Protein AF-A0A1M6NJ33-F1 (afdb_monomer_lite)

Structure (mmCIF, N/CA/C/O backbone):
data_AF-A0A1M6NJ33-F1
#
_entry.id   AF-A0A1M6NJ33-F1
#
loop_
_atom_site.group_PDB
_atom_site.id
_atom_site.type_symbol
_atom_site.label_atom_id
_atom_site.label_alt_id
_atom_site.label_comp_id
_atom_site.label_asym_id
_atom_site.label_entity_id
_atom_site.label_seq_id
_atom_site.pdbx_PDB_ins_code
_atom_site.Cartn_x
_atom_site.Cartn_y
_atom_site.Cartn_z
_atom_site.occupancy
_atom_site.B_iso_or_equiv
_atom_site.auth_seq_id
_atom_site.auth_comp_id
_atom_site.auth_asym_id
_atom_site.auth_atom_id
_atom_site.pdbx_PDB_model_num
ATOM 1 N N . MET A 1 1 ? -1.929 19.920 51.253 1.00 35.38 1 MET A N 1
ATOM 2 C CA . MET A 1 1 ? -2.928 20.089 50.171 1.00 35.38 1 MET A CA 1
ATOM 3 C C . MET A 1 1 ? -2.288 19.667 48.854 1.00 35.38 1 MET A C 1
ATOM 5 O O . MET A 1 1 ? -1.083 19.801 48.719 1.00 35.38 1 MET A O 1
ATOM 9 N N . ARG A 1 2 ? -3.081 19.036 47.982 1.00 38.38 2 ARG A N 1
ATOM 10 C CA . ARG A 1 2 ? -2.713 18.040 46.955 1.00 38.38 2 ARG A CA 1
ATOM 11 C C . ARG A 1 2 ? -1.518 18.388 46.051 1.00 38.38 2 ARG A C 1
ATOM 13 O O . ARG A 1 2 ? -1.471 19.445 45.434 1.00 38.38 2 ARG A O 1
ATOM 20 N N . HIS A 1 3 ? -0.625 17.405 45.939 1.00 45.06 3 HIS A N 1
ATOM 21 C CA . HIS A 1 3 ? 0.443 17.293 44.953 1.00 45.06 3 HIS A CA 1
ATOM 22 C C . HIS A 1 3 ? -0.111 17.308 43.519 1.00 45.06 3 HIS A C 1
ATOM 24 O O . HIS A 1 3 ? -1.042 16.567 43.205 1.00 45.06 3 HIS A O 1
ATOM 30 N N . LEU A 1 4 ? 0.503 18.107 42.647 1.00 55.03 4 LEU A N 1
ATOM 31 C CA . LEU A 1 4 ? 0.346 18.026 41.196 1.00 55.03 4 LEU A CA 1
ATOM 32 C C . LEU A 1 4 ? 1.537 17.256 40.610 1.00 55.03 4 LEU A C 1
ATOM 34 O O . LEU A 1 4 ? 2.641 17.784 40.532 1.00 55.03 4 LEU A O 1
ATOM 38 N N . SER A 1 5 ? 1.311 16.025 40.159 1.00 57.09 5 SER A N 1
ATOM 39 C CA . SER A 1 5 ? 1.996 15.455 38.989 1.00 57.09 5 SER A CA 1
ATOM 40 C C . SER A 1 5 ? 1.117 14.321 38.447 1.00 57.09 5 SER A C 1
ATOM 42 O O . SER A 1 5 ? 0.508 13.615 39.256 1.00 57.09 5 SER A O 1
ATOM 44 N N . PRO A 1 6 ? 0.994 14.162 37.118 1.00 51.81 6 PRO A N 1
ATOM 45 C CA . PRO A 1 6 ? 2.057 13.452 36.411 1.00 51.81 6 PRO A CA 1
ATOM 46 C C . PRO A 1 6 ? 2.286 13.962 34.976 1.00 51.81 6 PRO A C 1
ATOM 48 O O . PRO A 1 6 ? 1.380 13.992 34.148 1.00 51.81 6 PRO A O 1
ATOM 51 N N . LYS A 1 7 ? 3.532 14.284 34.628 1.00 53.94 7 LYS A N 1
ATOM 52 C CA . LYS A 1 7 ? 3.981 14.226 33.231 1.00 53.94 7 LYS A CA 1
ATOM 53 C C . LYS A 1 7 ? 4.990 13.096 33.133 1.00 53.94 7 LYS A C 1
ATOM 55 O O . LYS A 1 7 ? 6.181 13.305 33.333 1.00 53.94 7 LYS A O 1
ATOM 60 N N . SER A 1 8 ? 4.506 11.889 32.857 1.00 49.22 8 SER A N 1
ATOM 61 C CA . SER A 1 8 ? 5.368 10.806 32.391 1.00 49.22 8 SER A CA 1
ATOM 62 C C . SER A 1 8 ? 5.869 11.187 30.999 1.00 49.22 8 SER A C 1
ATOM 64 O O . SER A 1 8 ? 5.174 10.997 30.005 1.00 49.22 8 SER A O 1
ATOM 66 N N . TYR A 1 9 ? 7.057 11.787 30.931 1.00 53.34 9 TYR A N 1
ATOM 67 C CA . TYR A 1 9 ? 7.812 11.858 29.687 1.00 53.34 9 TYR A CA 1
ATOM 68 C C . TYR A 1 9 ? 8.136 10.418 29.290 1.00 53.34 9 TYR A C 1
ATOM 70 O O . TYR A 1 9 ? 8.776 9.692 30.048 1.00 53.34 9 TYR A O 1
ATOM 78 N N . ILE A 1 10 ? 7.626 9.994 28.137 1.00 58.31 10 ILE A N 1
ATOM 79 C CA . ILE A 1 10 ? 7.902 8.687 27.545 1.00 58.31 10 ILE A CA 1
ATOM 80 C C . ILE A 1 10 ? 9.421 8.526 27.475 1.00 58.31 10 ILE A C 1
ATOM 82 O O . ILE A 1 10 ? 10.101 9.217 26.716 1.00 58.31 10 ILE A O 1
ATOM 86 N N . SER A 1 11 ? 9.947 7.625 28.299 1.00 55.25 11 SER A N 1
ATOM 87 C CA . SER A 1 11 ? 11.328 7.186 28.243 1.00 55.25 11 SER A CA 1
ATOM 88 C C . SER A 1 11 ? 11.561 6.531 26.884 1.00 55.25 11 SER A C 1
ATOM 90 O O . SER A 1 11 ? 10.888 5.581 26.480 1.00 55.25 11 SER A O 1
ATOM 92 N N . PHE A 1 12 ? 12.493 7.101 26.129 1.00 63.41 12 PHE A N 1
ATOM 93 C CA . PHE A 1 12 ? 12.930 6.599 24.839 1.00 63.41 12 PHE A CA 1
ATOM 94 C C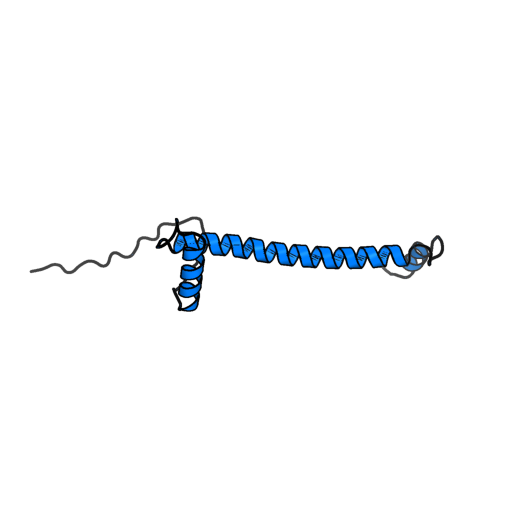 . PHE A 1 12 ? 13.524 5.195 25.018 1.00 63.41 12 PHE A C 1
ATOM 96 O O . PHE A 1 12 ? 14.660 5.043 25.453 1.00 63.41 12 PHE A O 1
ATOM 103 N N . ALA A 1 13 ? 12.754 4.152 24.708 1.00 69.44 13 ALA A N 1
ATOM 104 C CA . ALA A 1 13 ? 13.301 2.810 24.547 1.00 69.44 13 ALA A CA 1
ATOM 105 C C . ALA A 1 13 ? 13.968 2.727 23.159 1.00 69.44 13 ALA A C 1
ATOM 107 O O . ALA A 1 13 ? 13.247 2.855 22.157 1.00 69.44 13 ALA A O 1
ATOM 108 N N . PRO A 1 14 ? 15.300 2.529 23.060 1.00 68.62 14 PRO A N 1
ATOM 109 C CA . PRO A 1 14 ? 15.983 2.428 21.778 1.00 68.62 14 PRO A CA 1
ATOM 110 C C . PRO A 1 14 ? 15.557 1.130 21.091 1.00 68.62 14 PRO A C 1
ATOM 112 O O . PRO A 1 14 ? 16.029 0.038 21.392 1.00 68.62 14 PRO A O 1
ATOM 115 N N . THR A 1 15 ? 14.618 1.237 20.158 1.00 70.81 15 THR A N 1
ATOM 116 C CA . THR A 1 15 ? 14.348 0.161 19.209 1.00 70.81 15 THR A CA 1
ATOM 117 C C . THR A 1 15 ? 15.398 0.250 18.110 1.00 70.81 15 THR A C 1
ATOM 119 O O . THR A 1 15 ? 15.514 1.296 17.485 1.00 70.81 15 THR A O 1
ATOM 122 N N . THR A 1 16 ? 16.129 -0.833 17.833 1.00 83.62 16 THR A N 1
ATOM 123 C CA . THR A 1 16 ? 17.169 -0.881 16.781 1.00 83.62 16 THR A CA 1
ATOM 124 C C . THR A 1 16 ? 16.637 -0.515 15.389 1.00 83.62 16 THR A C 1
ATOM 126 O O . THR A 1 16 ? 17.395 -0.116 14.514 1.00 83.62 16 THR A O 1
ATOM 129 N N . LYS A 1 17 ? 15.326 -0.667 15.161 1.00 82.94 17 LYS A N 1
ATOM 130 C CA . LYS A 1 17 ? 14.677 -0.393 13.875 1.00 82.94 17 LYS A CA 1
ATOM 131 C C . LYS A 1 17 ? 14.128 1.040 13.818 1.00 82.94 17 LYS A C 1
ATOM 133 O O . LYS A 1 17 ? 13.542 1.484 14.813 1.00 82.94 17 LYS A O 1
ATOM 138 N N . PRO A 1 18 ? 14.245 1.726 12.663 1.00 86.12 18 PRO A N 1
ATOM 139 C CA . PRO A 1 18 ? 13.662 3.049 12.471 1.00 86.12 18 PRO A CA 1
ATOM 140 C C . PRO A 1 18 ? 12.139 3.001 12.637 1.00 86.12 18 PRO A C 1
ATOM 142 O O . PRO A 1 18 ? 11.486 2.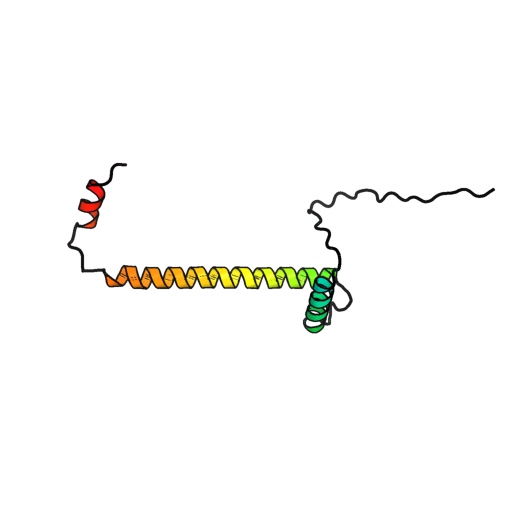011 12.293 1.00 86.12 18 PRO A O 1
ATOM 145 N N . ARG A 1 19 ? 11.570 4.079 13.183 1.00 88.06 19 ARG A N 1
ATOM 146 C CA . ARG A 1 19 ? 10.122 4.246 13.338 1.00 88.06 19 ARG A CA 1
ATOM 147 C C . ARG A 1 19 ? 9.612 5.199 12.269 1.00 88.06 19 ARG A C 1
ATOM 149 O O . ARG A 1 19 ? 10.092 6.323 12.168 1.00 88.06 19 ARG A O 1
ATOM 156 N N . HIS A 1 20 ? 8.605 4.761 11.525 1.00 88.69 20 HIS A N 1
ATOM 157 C CA . HIS A 1 20 ? 7.882 5.603 10.579 1.00 88.69 20 HIS A CA 1
ATOM 158 C C . HIS A 1 20 ? 6.521 5.931 11.191 1.00 88.69 20 HIS A C 1
ATOM 160 O O . HIS A 1 20 ? 5.661 5.056 11.297 1.00 88.69 20 HIS A O 1
ATOM 166 N N . ALA A 1 21 ? 6.358 7.165 11.670 1.00 90.00 21 ALA A N 1
ATOM 167 C CA . ALA A 1 21 ? 5.077 7.636 12.178 1.00 90.00 21 ALA A CA 1
ATOM 168 C C . ALA A 1 21 ? 4.110 7.841 11.007 1.00 90.00 21 ALA A C 1
ATOM 170 O O . ALA A 1 21 ? 4.484 8.416 9.987 1.00 90.00 21 ALA A O 1
ATOM 171 N N . LEU A 1 22 ? 2.876 7.366 11.161 1.00 90.81 22 LEU A N 1
ATOM 172 C CA . LEU A 1 22 ? 1.831 7.500 10.156 1.00 90.81 22 LEU A CA 1
ATOM 173 C C . LEU A 1 22 ? 0.567 8.026 10.830 1.00 90.81 22 LEU A C 1
ATOM 175 O O . LEU A 1 22 ? 0.058 7.408 11.765 1.00 90.81 22 LEU A O 1
ATOM 179 N N . THR A 1 23 ? 0.080 9.167 10.356 1.00 95.06 23 THR A N 1
ATOM 180 C CA . THR A 1 23 ? -1.19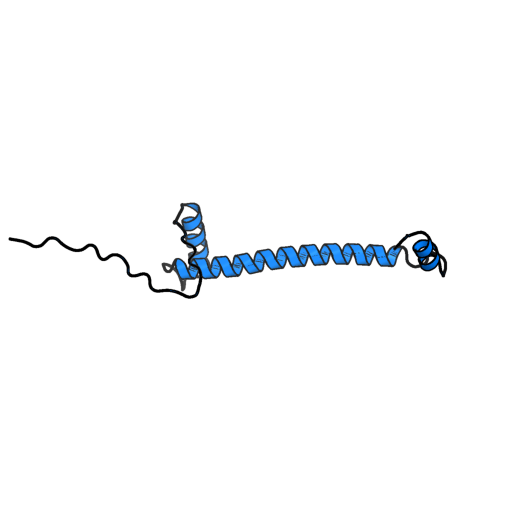4 9.741 10.793 1.00 95.06 23 THR A CA 1
ATOM 181 C C . THR A 1 23 ? -2.328 9.086 10.015 1.00 95.06 23 THR A C 1
ATOM 183 O O . THR A 1 23 ? -2.246 8.954 8.794 1.00 95.06 23 THR A O 1
ATOM 186 N N . GLU A 1 24 ? -3.395 8.684 10.704 1.00 95.69 24 GLU A N 1
ATOM 187 C CA . GLU A 1 24 ? -4.580 8.132 10.049 1.00 95.69 24 GLU A CA 1
ATOM 188 C C . GLU A 1 24 ? -5.367 9.250 9.355 1.00 95.69 24 GLU A C 1
ATOM 190 O O . GLU A 1 24 ? -6.154 9.970 9.967 1.00 95.69 24 GLU A O 1
ATOM 195 N N . THR A 1 25 ? -5.110 9.418 8.061 1.00 98.00 25 THR A N 1
ATOM 196 C CA . THR A 1 25 ? -5.915 10.252 7.166 1.00 98.00 25 THR A CA 1
ATOM 197 C C . THR A 1 25 ? -7.138 9.474 6.666 1.00 98.00 25 THR A C 1
ATOM 199 O O . THR A 1 25 ? -7.239 8.258 6.849 1.00 98.00 25 THR A O 1
ATOM 202 N N . ALA A 1 26 ? -8.065 10.153 5.983 1.00 98.06 26 ALA A N 1
ATOM 203 C CA . ALA A 1 26 ? -9.218 9.496 5.360 1.00 98.06 26 ALA A CA 1
ATOM 204 C C . ALA A 1 26 ? -8.804 8.385 4.373 1.00 98.06 26 ALA A C 1
ATOM 206 O O . ALA A 1 26 ? -9.418 7.320 4.343 1.00 98.06 26 ALA A O 1
ATOM 207 N N . GLU A 1 27 ? -7.726 8.602 3.618 1.00 97.00 27 GLU A N 1
ATOM 208 C CA . GLU A 1 27 ? -7.171 7.617 2.683 1.00 97.00 27 GLU A CA 1
ATOM 209 C C . GLU A 1 27 ? -6.596 6.400 3.410 1.00 97.00 27 GLU A C 1
ATOM 211 O O . GLU A 1 27 ? -6.876 5.259 3.037 1.00 97.00 27 GLU A O 1
ATOM 216 N N . VAL A 1 28 ? -5.842 6.628 4.492 1.00 97.25 28 VAL A N 1
ATOM 217 C CA . VAL A 1 28 ? -5.306 5.545 5.329 1.00 97.25 28 VAL A CA 1
ATOM 218 C C . VAL A 1 28 ? -6.447 4.722 5.918 1.00 97.25 28 VAL A C 1
ATOM 220 O O . VAL A 1 28 ? -6.400 3.492 5.872 1.00 97.25 28 VAL A O 1
ATOM 223 N N . ARG A 1 29 ? -7.504 5.376 6.410 1.00 98.12 29 ARG A N 1
ATOM 224 C CA . ARG A 1 29 ? -8.692 4.696 6.933 1.00 98.12 29 ARG A CA 1
ATOM 225 C C . ARG A 1 29 ? -9.382 3.848 5.865 1.00 98.12 29 ARG A C 1
ATOM 227 O O . ARG A 1 29 ? -9.654 2.675 6.105 1.00 98.12 29 ARG A O 1
ATOM 234 N N . ALA A 1 30 ? -9.594 4.390 4.666 1.00 98.19 30 ALA A N 1
ATOM 235 C CA . ALA A 1 30 ? -10.188 3.642 3.559 1.00 98.19 30 ALA A CA 1
ATOM 236 C C . ALA A 1 30 ? -9.338 2.420 3.157 1.00 98.19 30 ALA A C 1
ATOM 238 O O . ALA A 1 30 ? -9.875 1.335 2.908 1.00 98.19 30 ALA A O 1
ATOM 239 N N . ALA A 1 31 ? -8.010 2.567 3.146 1.00 97.75 31 ALA A N 1
ATOM 240 C CA . ALA A 1 31 ? -7.086 1.466 2.890 1.00 97.75 31 ALA A CA 1
ATOM 241 C C . ALA A 1 31 ? -7.154 0.391 3.987 1.00 97.75 31 ALA A C 1
ATOM 243 O O . ALA A 1 31 ? -7.157 -0.804 3.682 1.00 97.75 31 ALA A O 1
ATOM 244 N N . LEU A 1 32 ? -7.260 0.793 5.257 1.00 98.25 32 LEU A N 1
ATOM 245 C CA . LEU A 1 32 ? -7.447 -0.119 6.386 1.00 98.25 32 LEU A CA 1
ATOM 246 C C . LEU A 1 32 ? -8.785 -0.858 6.313 1.00 98.25 32 LEU A C 1
ATOM 248 O O . LEU A 1 32 ? -8.815 -2.065 6.546 1.00 98.25 32 LEU A O 1
ATOM 252 N N . ASP A 1 33 ? -9.867 -0.186 5.925 1.00 98.44 33 ASP A N 1
ATOM 253 C CA . ASP A 1 33 ? -11.174 -0.816 5.733 1.00 98.44 33 ASP A CA 1
ATOM 254 C C . ASP A 1 33 ? -11.132 -1.855 4.603 1.00 98.44 33 ASP A C 1
ATOM 256 O O . ASP A 1 33 ? -11.667 -2.960 4.737 1.00 98.44 33 ASP A O 1
ATOM 260 N N . ALA A 1 34 ? -10.457 -1.540 3.493 1.00 98.31 34 ALA A N 1
ATOM 261 C CA . ALA A 1 34 ? -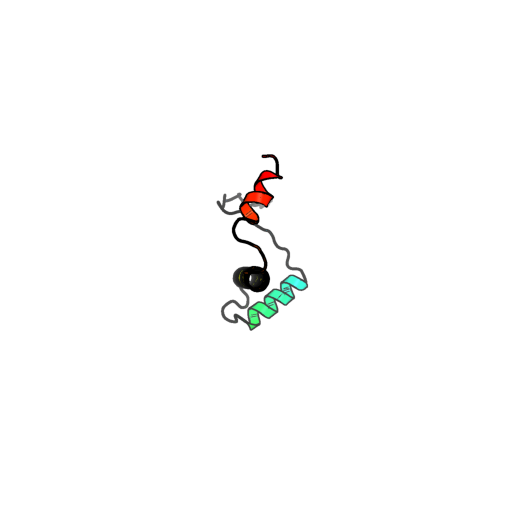10.229 -2.490 2.406 1.00 98.31 34 ALA A CA 1
ATOM 262 C C . ALA A 1 34 ? -9.378 -3.686 2.855 1.00 98.31 34 ALA A C 1
ATOM 264 O O . ALA A 1 34 ? -9.725 -4.838 2.578 1.00 98.31 34 ALA A O 1
ATOM 265 N N . ALA A 1 35 ? -8.306 -3.428 3.604 1.00 98.12 35 ALA A N 1
ATOM 266 C CA . ALA A 1 35 ? -7.464 -4.469 4.172 1.00 98.12 35 ALA A CA 1
ATOM 267 C C . ALA A 1 35 ? -8.245 -5.363 5.145 1.00 98.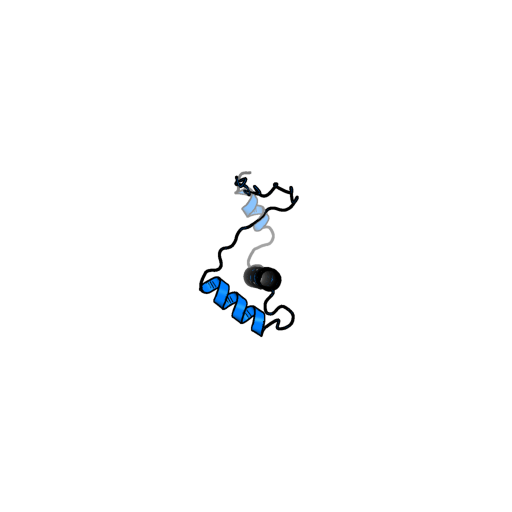12 35 ALA A C 1
ATOM 269 O O . ALA A 1 35 ? -8.103 -6.579 5.089 1.00 98.12 35 ALA A O 1
ATOM 270 N N . ALA A 1 36 ? -9.108 -4.796 5.988 1.00 98.44 36 ALA A N 1
ATOM 271 C CA . ALA A 1 36 ? -9.920 -5.545 6.943 1.00 98.44 36 ALA A CA 1
ATOM 272 C C . ALA A 1 36 ? -10.958 -6.447 6.259 1.00 98.44 36 ALA A C 1
ATOM 274 O O . ALA A 1 36 ? -11.257 -7.524 6.768 1.00 98.44 36 ALA A O 1
ATOM 275 N N . ARG A 1 37 ? -11.488 -6.047 5.093 1.00 98.44 37 ARG A N 1
ATOM 276 C CA . ARG A 1 37 ? -12.322 -6.934 4.260 1.00 98.44 37 ARG A CA 1
ATOM 277 C C . ARG A 1 37 ? -11.513 -8.099 3.687 1.00 98.44 37 ARG A C 1
ATOM 279 O O . ARG A 1 37 ? -12.028 -9.207 3.588 1.00 98.44 37 ARG A O 1
ATOM 286 N N . ARG A 1 38 ? -10.251 -7.857 3.312 1.00 97.81 38 ARG A N 1
ATOM 287 C CA . ARG A 1 38 ? -9.362 -8.874 2.726 1.00 97.81 38 ARG A CA 1
ATOM 288 C C . ARG A 1 38 ? -8.761 -9.833 3.757 1.00 97.81 38 ARG A C 1
ATOM 290 O O . ARG A 1 38 ? -8.542 -10.995 3.415 1.00 97.81 38 ARG A O 1
ATOM 297 N N . TRP A 1 39 ? -8.492 -9.341 4.965 1.00 98.38 39 TRP A N 1
ATOM 298 C CA . TRP A 1 39 ? -7.917 -10.066 6.104 1.00 98.38 39 TRP A CA 1
ATOM 299 C C . TRP A 1 39 ? -8.764 -9.843 7.366 1.00 98.38 39 TRP A C 1
ATOM 301 O O . TRP A 1 39 ? -8.369 -9.075 8.254 1.00 98.38 39 TRP A O 1
ATOM 311 N N . PRO A 1 40 ? -9.946 -10.482 7.456 1.00 97.88 40 PRO A N 1
ATOM 312 C CA . PRO A 1 40 ? -10.858 -10.306 8.584 1.00 97.88 40 PRO A CA 1
ATOM 313 C C . PRO A 1 40 ? -10.243 -10.684 9.937 1.00 97.88 40 PRO A C 1
ATOM 315 O O . PRO A 1 40 ? -10.606 -10.101 10.955 1.00 97.88 40 PRO A O 1
ATOM 318 N N . GLU A 1 41 ? -9.281 -11.610 9.958 1.00 98.12 41 GLU A N 1
ATOM 319 C CA . GLU A 1 41 ? -8.575 -12.067 11.160 1.00 98.12 41 GLU A CA 1
ATOM 320 C C . GLU A 1 41 ? -7.755 -10.965 11.852 1.00 98.12 41 GLU A C 1
ATOM 322 O O . GLU A 1 41 ? -7.467 -11.045 13.048 1.00 98.12 41 GLU A O 1
ATOM 327 N N . ASP A 1 42 ? -7.391 -9.921 11.105 1.00 98.19 42 ASP A N 1
ATOM 328 C CA . ASP A 1 42 ? -6.662 -8.758 11.606 1.00 98.19 42 ASP A CA 1
ATOM 329 C C . ASP A 1 42 ? -7.553 -7.499 11.666 1.00 98.19 42 ASP A C 1
ATOM 331 O O . ASP A 1 42 ? -7.055 -6.390 11.883 1.00 98.19 42 ASP A O 1
ATOM 335 N N . LYS A 1 43 ? -8.881 -7.637 11.522 1.00 96.56 43 LYS A N 1
ATOM 336 C CA . LYS A 1 43 ? -9.829 -6.525 11.684 1.00 96.56 43 LYS A CA 1
ATOM 337 C C . LYS A 1 43 ? -9.684 -5.896 13.075 1.00 96.56 43 LYS A C 1
ATOM 339 O O . LYS A 1 43 ? -9.574 -6.587 14.084 1.00 96.56 43 LYS A O 1
ATOM 344 N N . GLY A 1 44 ? -9.651 -4.564 13.126 1.00 96.25 44 GLY A N 1
ATOM 345 C CA . GLY A 1 44 ? -9.398 -3.813 14.363 1.00 96.25 44 GLY A CA 1
ATOM 346 C C . GLY A 1 44 ? -7.931 -3.808 14.816 1.00 96.25 44 GLY A C 1
ATOM 347 O O . GLY A 1 44 ? -7.624 -3.259 15.869 1.00 96.25 44 GLY A O 1
ATOM 348 N N . ARG A 1 45 ? -7.006 -4.389 14.035 1.00 97.94 45 ARG A N 1
ATOM 349 C CA . ARG A 1 45 ? -5.557 -4.378 14.300 1.00 97.94 45 ARG A CA 1
ATOM 350 C C . ARG A 1 45 ? -4.822 -3.588 13.206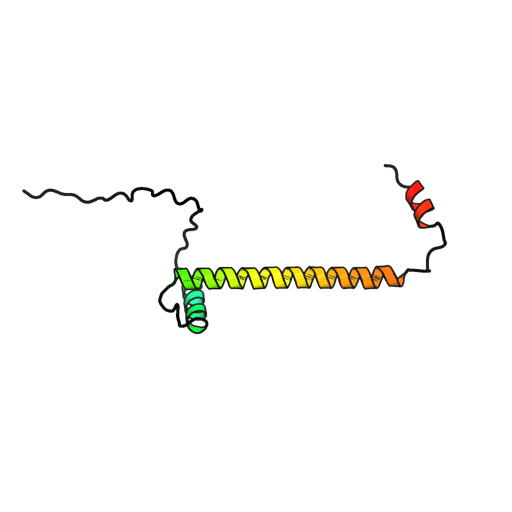 1.00 97.94 45 ARG A C 1
ATOM 352 O O . ARG A 1 45 ? -4.148 -4.193 12.366 1.00 97.94 45 ARG A O 1
ATOM 359 N N . PRO A 1 46 ? -4.906 -2.242 13.204 1.00 95.75 46 PRO A N 1
ATOM 360 C CA . PRO A 1 46 ? -4.428 -1.402 12.102 1.00 95.75 46 PRO A CA 1
ATOM 361 C C . PRO A 1 46 ? -2.950 -1.632 11.764 1.00 95.75 46 PRO A C 1
ATOM 363 O O . PRO A 1 46 ? -2.605 -1.775 10.596 1.00 95.75 46 PRO A O 1
ATOM 366 N N . SER A 1 47 ? -2.074 -1.806 12.759 1.00 95.38 47 SER A N 1
ATOM 367 C CA . SER A 1 47 ? -0.648 -2.072 12.515 1.00 95.38 47 SER A CA 1
ATOM 368 C C . SER A 1 47 ? -0.389 -3.389 11.770 1.00 95.38 47 SER A C 1
ATOM 370 O O . SER A 1 47 ? 0.550 -3.482 10.979 1.00 95.38 47 SER A O 1
ATOM 372 N N . ARG A 1 48 ? -1.215 -4.424 11.991 1.00 97.88 48 ARG A N 1
ATOM 373 C CA . ARG A 1 48 ? -1.102 -5.698 11.261 1.00 97.88 48 ARG A CA 1
ATOM 374 C C . ARG A 1 48 ? -1.592 -5.555 9.826 1.00 97.88 48 ARG A C 1
ATOM 376 O O . ARG A 1 48 ? -0.931 -6.044 8.911 1.00 97.88 48 ARG A O 1
ATOM 383 N N . LEU A 1 49 ? -2.695 -4.837 9.632 1.00 98.25 49 LEU A N 1
ATOM 384 C CA . LEU A 1 49 ? -3.230 -4.524 8.309 1.00 98.25 49 LEU A CA 1
ATOM 385 C C . LEU A 1 49 ? -2.239 -3.684 7.489 1.00 98.25 49 LEU A C 1
ATOM 387 O O . LEU A 1 49 ? -1.940 -4.054 6.357 1.00 98.25 49 LEU A O 1
ATOM 391 N N . LEU A 1 50 ? -1.630 -2.648 8.077 1.00 97.44 50 LEU A N 1
ATOM 392 C CA . LEU A 1 50 ? -0.566 -1.861 7.438 1.00 97.44 50 LEU A CA 1
ATOM 393 C C . LEU A 1 50 ? 0.620 -2.736 7.023 1.00 97.44 50 LEU A C 1
ATOM 395 O O . LEU A 1 50 ? 1.092 -2.638 5.893 1.00 97.44 50 LEU A O 1
ATOM 399 N N . LYS A 1 51 ? 1.072 -3.654 7.886 1.00 96.88 51 LYS A N 1
ATOM 400 C CA . LYS A 1 51 ? 2.152 -4.590 7.536 1.00 96.88 51 LYS A CA 1
ATOM 401 C C . LYS A 1 51 ? 1.793 -5.456 6.321 1.00 96.88 51 LYS A C 1
ATOM 403 O O . LYS A 1 51 ? 2.640 -5.678 5.452 1.00 96.88 51 LYS A O 1
ATOM 408 N N . ARG A 1 52 ? 0.552 -5.947 6.243 1.00 98.12 52 ARG A N 1
ATOM 409 C CA . ARG A 1 52 ? 0.073 -6.736 5.095 1.00 98.12 52 ARG A CA 1
ATOM 410 C C . ARG A 1 52 ? -0.013 -5.904 3.827 1.00 98.12 52 ARG A C 1
ATOM 412 O O . ARG A 1 52 ? 0.451 -6.366 2.788 1.00 98.12 52 ARG A O 1
ATOM 419 N N . LEU A 1 53 ? -0.546 -4.687 3.925 1.00 97.75 53 LEU A N 1
ATOM 420 C CA . LEU A 1 53 ? -0.611 -3.736 2.819 1.00 97.75 53 LEU A CA 1
ATOM 421 C C . LEU A 1 53 ? 0.782 -3.420 2.275 1.00 97.75 53 LEU A C 1
ATOM 423 O O . LEU A 1 53 ? 0.987 -3.557 1.079 1.00 97.75 53 LEU A O 1
ATOM 427 N N . ILE A 1 54 ? 1.758 -3.111 3.132 1.00 96.81 54 ILE A N 1
ATOM 428 C CA . ILE A 1 54 ? 3.151 -2.865 2.718 1.00 96.81 54 ILE A CA 1
ATOM 429 C C . ILE A 1 54 ? 3.737 -4.097 2.022 1.00 96.81 54 ILE A C 1
ATOM 431 O O . ILE A 1 54 ? 4.351 -3.989 0.964 1.00 96.81 54 ILE A O 1
ATOM 435 N N . THR A 1 55 ? 3.510 -5.289 2.580 1.00 96.81 55 THR A N 1
ATOM 436 C CA . THR A 1 55 ? 3.998 -6.541 1.981 1.00 96.81 55 THR A CA 1
ATOM 437 C C . THR A 1 55 ? 3.390 -6.775 0.597 1.00 96.81 55 THR A C 1
ATOM 439 O O . THR A 1 55 ? 4.100 -7.167 -0.327 1.00 96.81 55 THR A O 1
ATOM 442 N N . LYS A 1 56 ? 2.086 -6.525 0.440 1.00 96.50 56 LYS A N 1
ATOM 443 C CA . LYS A 1 56 ? 1.383 -6.663 -0.840 1.00 96.50 56 LYS A CA 1
ATOM 444 C C . LYS A 1 56 ? 1.766 -5.578 -1.840 1.00 96.50 56 LYS A C 1
ATOM 446 O O . LYS A 1 56 ? 1.956 -5.895 -3.008 1.00 96.50 56 LYS A O 1
ATOM 451 N N . GLY A 1 57 ? 1.940 -4.342 -1.381 1.00 94.62 57 GLY A N 1
ATOM 452 C CA . GLY A 1 57 ? 2.435 -3.229 -2.184 1.00 94.62 57 GLY A CA 1
ATOM 453 C C . GLY A 1 57 ? 3.813 -3.535 -2.759 1.00 94.62 57 GLY A C 1
ATOM 454 O O . GLY A 1 57 ? 3.988 -3.448 -3.968 1.00 94.62 57 GLY A O 1
ATOM 455 N N . ARG A 1 58 ? 4.749 -4.023 -1.930 1.00 94.19 58 ARG A N 1
ATOM 456 C CA . ARG A 1 58 ? 6.073 -4.479 -2.386 1.00 94.19 58 ARG A CA 1
ATOM 457 C C . ARG A 1 58 ? 5.967 -5.534 -3.490 1.00 94.19 58 ARG A C 1
ATOM 459 O O . ARG A 1 58 ? 6.569 -5.362 -4.540 1.00 94.19 58 ARG A O 1
ATOM 466 N N . GLN A 1 59 ? 5.166 -6.583 -3.280 1.00 91.88 59 GLN A N 1
ATOM 467 C CA . GLN A 1 59 ? 4.951 -7.629 -4.292 1.00 91.88 59 GLN A CA 1
ATOM 468 C C . GLN A 1 59 ? 4.414 -7.054 -5.611 1.00 91.88 59 GLN A C 1
ATOM 470 O O . GLN A 1 59 ? 4.836 -7.475 -6.684 1.00 91.88 59 GLN A O 1
ATOM 475 N N . SER A 1 60 ? 3.495 -6.087 -5.535 1.00 91.12 60 SER A N 1
ATOM 476 C CA . SER A 1 60 ? 2.935 -5.428 -6.716 1.00 91.12 60 SER A CA 1
ATOM 477 C C . SER A 1 60 ? 3.977 -4.596 -7.465 1.00 91.12 60 SER A C 1
ATOM 479 O O . SER A 1 60 ? 3.990 -4.626 -8.690 1.00 91.12 60 SER A O 1
ATOM 481 N N . VAL A 1 61 ? 4.839 -3.868 -6.749 1.00 88.88 61 VAL A N 1
ATOM 482 C CA . VAL A 1 61 ? 5.920 -3.067 -7.349 1.00 88.88 61 VAL A CA 1
ATOM 483 C C . VAL A 1 61 ? 6.943 -3.979 -8.026 1.00 88.88 61 VAL A C 1
ATOM 485 O O . VAL A 1 61 ? 7.202 -3.817 -9.214 1.00 88.88 61 VAL A O 1
ATOM 488 N N . GLU A 1 62 ? 7.429 -5.002 -7.319 1.00 86.00 62 GLU A N 1
ATOM 489 C CA . GLU A 1 62 ? 8.406 -5.968 -7.847 1.00 86.00 62 GLU A CA 1
ATOM 490 C C . GLU A 1 62 ? 7.878 -6.712 -9.083 1.00 86.00 62 GLU A C 1
ATOM 492 O O . GLU A 1 62 ? 8.615 -6.942 -10.039 1.00 86.00 62 GLU A O 1
ATOM 497 N N . THR A 1 63 ? 6.587 -7.066 -9.101 1.00 82.62 63 THR A N 1
ATOM 498 C CA . THR A 1 63 ? 5.971 -7.736 -10.259 1.00 82.62 63 THR A CA 1
ATOM 499 C C . THR A 1 63 ? 5.910 -6.808 -11.473 1.00 82.62 63 THR A C 1
ATOM 501 O O . THR A 1 63 ? 6.216 -7.233 -12.586 1.00 82.62 63 THR A O 1
ATOM 504 N N . SER A 1 64 ? 5.556 -5.535 -11.275 1.00 75.56 64 SER A N 1
ATOM 505 C CA . SER A 1 64 ? 5.526 -4.534 -12.349 1.00 75.56 64 SER A CA 1
ATOM 506 C C . SER A 1 64 ? 6.921 -4.252 -12.915 1.00 75.56 64 SER A C 1
ATOM 508 O O . SER A 1 64 ? 7.090 -4.152 -14.133 1.00 75.56 64 SER A O 1
ATOM 510 N N . GLU A 1 65 ? 7.937 -4.176 -12.055 1.00 76.12 65 GLU A N 1
ATOM 511 C CA . GLU A 1 65 ? 9.334 -4.012 -12.467 1.00 76.12 65 GLU A CA 1
ATOM 512 C C . GLU A 1 65 ? 9.851 -5.244 -13.220 1.00 76.12 65 GLU A C 1
ATOM 514 O O . GLU A 1 65 ? 10.421 -5.109 -14.305 1.00 76.12 65 GLU A O 1
ATOM 519 N N . GLY A 1 66 ? 9.576 -6.449 -12.708 1.00 68.38 66 GLY A N 1
ATOM 520 C CA . GLY A 1 66 ? 9.921 -7.708 -13.369 1.00 68.38 66 GLY A CA 1
ATOM 521 C C . GLY A 1 66 ? 9.250 -7.854 -14.737 1.00 68.38 66 GLY A C 1
ATOM 522 O O . GLY A 1 66 ? 9.906 -8.220 -15.711 1.00 68.38 66 GLY A O 1
ATOM 523 N N . SER A 1 67 ? 7.973 -7.479 -14.847 1.00 67.94 67 SER A N 1
ATOM 524 C CA . SER A 1 67 ? 7.248 -7.441 -16.122 1.00 67.94 67 SER A CA 1
ATOM 525 C C . SER A 1 67 ? 7.877 -6.447 -17.101 1.00 67.94 67 SER A C 1
ATOM 527 O O . SER A 1 67 ? 8.063 -6.763 -18.273 1.00 67.94 67 SER A O 1
ATOM 529 N N . THR A 1 68 ? 8.250 -5.255 -16.634 1.00 69.31 68 THR A N 1
ATOM 530 C CA . THR A 1 68 ? 8.885 -4.228 -17.476 1.00 69.31 68 THR A CA 1
ATOM 531 C C . THR A 1 68 ? 10.253 -4.689 -17.981 1.00 69.31 68 THR A C 1
ATOM 533 O O . THR A 1 68 ? 10.582 -4.522 -19.158 1.00 69.31 68 THR A O 1
ATOM 536 N N . GLN A 1 69 ? 11.047 -5.328 -17.119 1.00 69.38 69 GLN A N 1
ATOM 537 C CA . GLN A 1 69 ? 12.347 -5.877 -17.492 1.00 69.38 69 GLN A CA 1
ATOM 538 C C . GLN A 1 69 ? 12.215 -7.048 -18.475 1.00 69.38 69 GLN A C 1
ATOM 540 O O . GLN A 1 69 ? 12.980 -7.117 -19.438 1.00 69.38 69 GLN A O 1
ATOM 545 N N . ALA A 1 70 ? 11.238 -7.935 -18.270 1.00 73.06 70 ALA A N 1
ATOM 546 C CA . ALA A 1 70 ? 10.962 -9.053 -19.166 1.00 73.06 70 ALA A CA 1
ATOM 547 C C . ALA A 1 70 ? 10.527 -8.571 -20.558 1.00 73.06 70 ALA A C 1
ATOM 549 O O . ALA A 1 70 ? 11.059 -9.049 -21.557 1.00 73.06 70 ALA A O 1
ATOM 550 N N . VAL A 1 71 ? 9.643 -7.569 -20.633 1.00 75.31 71 VAL A N 1
ATOM 551 C CA . VAL A 1 71 ? 9.232 -6.948 -21.904 1.00 75.31 71 VAL A CA 1
ATOM 552 C C . VAL A 1 71 ? 10.430 -6.321 -22.616 1.00 75.31 71 VAL A C 1
ATOM 554 O O . VAL A 1 71 ? 10.628 -6.549 -23.810 1.00 75.31 71 VAL A O 1
ATOM 557 N N . ARG A 1 72 ? 11.275 -5.579 -21.889 1.00 70.75 72 ARG A N 1
ATOM 558 C CA . ARG A 1 72 ? 12.489 -4.985 -22.465 1.00 70.75 72 ARG A CA 1
ATOM 559 C C . ARG A 1 72 ? 13.456 -6.051 -22.985 1.00 70.75 72 ARG A C 1
ATOM 561 O O . ARG A 1 72 ? 14.016 -5.876 -24.062 1.00 70.75 72 ARG A O 1
ATOM 568 N N . ARG A 1 73 ? 13.654 -7.146 -22.247 1.00 78.00 73 ARG A N 1
ATOM 569 C CA . ARG A 1 73 ? 14.552 -8.236 -22.655 1.00 78.00 73 ARG A CA 1
ATOM 570 C C . ARG A 1 73 ? 14.012 -8.994 -23.865 1.00 78.00 73 ARG A C 1
ATOM 572 O O . ARG A 1 73 ? 14.752 -9.163 -24.820 1.00 78.00 73 ARG A O 1
ATOM 579 N N . ALA A 1 74 ? 12.718 -9.306 -23.892 1.00 79.19 74 ALA A N 1
ATOM 580 C CA . ALA A 1 74 ? 12.071 -9.908 -25.057 1.00 79.19 74 ALA A CA 1
ATOM 581 C C . ALA A 1 74 ? 12.177 -9.023 -26.314 1.00 79.19 74 ALA A C 1
ATOM 583 O O . ALA A 1 74 ? 12.372 -9.533 -27.416 1.00 79.19 74 ALA A O 1
ATOM 584 N N . ALA A 1 75 ? 12.090 -7.695 -26.165 1.00 79.06 75 ALA A N 1
ATOM 585 C CA . ALA A 1 75 ? 12.306 -6.768 -27.274 1.00 79.06 75 ALA A CA 1
ATOM 586 C C . ALA A 1 75 ? 13.760 -6.791 -27.780 1.00 79.06 75 ALA A C 1
ATOM 588 O O . ALA A 1 75 ? 13.978 -6.803 -28.990 1.00 79.06 75 ALA A O 1
ATOM 589 N N . LEU A 1 76 ? 14.747 -6.838 -26.876 1.00 79.88 76 LEU A N 1
ATOM 590 C CA . LEU A 1 76 ? 16.161 -6.966 -27.244 1.00 79.88 76 LEU A CA 1
ATOM 591 C C . LEU A 1 76 ? 16.465 -8.311 -27.910 1.00 79.88 76 LEU A C 1
ATOM 593 O O . LEU A 1 76 ? 17.133 -8.313 -28.936 1.00 79.88 76 LEU A O 1
ATOM 597 N N . ASP A 1 77 ? 15.940 -9.422 -27.390 1.00 78.06 77 ASP A N 1
ATOM 598 C CA . ASP A 1 77 ? 16.137 -10.759 -27.967 1.00 78.06 77 ASP A CA 1
ATOM 599 C C . ASP A 1 77 ? 15.513 -10.868 -29.366 1.00 78.06 77 ASP A C 1
ATOM 601 O O . ASP A 1 77 ? 16.097 -11.444 -30.284 1.00 78.06 77 ASP A O 1
ATOM 605 N N . ARG A 1 78 ? 14.345 -10.245 -29.572 1.00 74.00 78 ARG A N 1
ATOM 606 C CA . ARG A 1 78 ? 13.715 -10.164 -30.896 1.00 74.00 78 ARG A CA 1
ATOM 607 C C . ARG A 1 78 ? 14.581 -9.398 -31.898 1.00 74.00 78 ARG A C 1
ATOM 609 O O . ARG A 1 78 ? 14.630 -9.774 -33.065 1.00 74.00 78 ARG A O 1
ATOM 616 N N . LEU A 1 79 ? 15.226 -8.317 -31.464 1.00 72.12 79 LEU A N 1
ATOM 617 C CA . LEU A 1 79 ? 16.060 -7.481 -32.327 1.00 72.12 79 LEU A CA 1
ATOM 618 C C . LEU A 1 79 ? 17.451 -8.083 -32.558 1.00 72.12 79 LEU A C 1
ATOM 620 O O . LEU A 1 79 ? 17.955 -8.003 -33.673 1.00 72.12 79 LEU A O 1
ATOM 624 N N . SER A 1 80 ? 18.059 -8.704 -31.545 1.00 68.00 80 SER A N 1
ATOM 625 C CA . SER A 1 80 ? 19.404 -9.284 -31.639 1.00 68.00 80 SER A CA 1
ATOM 626 C C . SER A 1 80 ? 19.456 -10.446 -32.634 1.00 68.00 80 SER A C 1
ATOM 628 O O . SER A 1 80 ? 20.407 -10.553 -33.406 1.00 68.00 80 SER A O 1
ATOM 630 N N . GLY A 1 81 ? 18.398 -11.260 -32.698 1.00 62.59 81 GLY A N 1
ATOM 631 C CA . GLY A 1 81 ? 18.276 -12.342 -33.676 1.00 62.59 81 GLY A CA 1
ATOM 632 C C . GLY A 1 81 ? 17.940 -11.875 -35.097 1.00 62.59 81 GLY A C 1
ATOM 633 O O . GLY A 1 81 ? 18.397 -12.485 -36.058 1.00 62.59 81 GLY A O 1
ATOM 634 N N . ALA A 1 82 ? 17.185 -10.782 -35.254 1.00 64.38 82 ALA A N 1
ATOM 635 C CA . ALA A 1 82 ? 16.652 -10.354 -36.554 1.00 64.38 82 ALA A CA 1
ATOM 636 C C . ALA A 1 82 ? 17.717 -9.886 -37.563 1.00 64.38 82 ALA A C 1
ATOM 638 O O . ALA A 1 82 ? 17.471 -9.931 -38.765 1.00 64.38 82 ALA A O 1
ATOM 639 N N . TYR A 1 83 ? 18.890 -9.459 -37.089 1.00 62.50 83 TYR A N 1
ATOM 640 C CA . TYR A 1 83 ? 19.995 -8.997 -37.939 1.00 62.50 83 TYR A CA 1
ATOM 641 C C . TYR A 1 83 ? 21.182 -9.971 -37.970 1.00 62.50 83 TYR A C 1
ATOM 643 O O . TYR A 1 83 ? 22.222 -9.671 -38.560 1.00 62.50 83 TYR A O 1
ATOM 651 N N . THR A 1 84 ? 21.048 -11.144 -37.338 1.00 62.38 84 THR A N 1
ATOM 652 C CA . THR A 1 84 ? 22.089 -12.176 -37.375 1.00 62.38 84 THR A CA 1
ATOM 653 C C . THR A 1 84 ? 22.167 -12.737 -38.800 1.00 62.38 84 THR A C 1
ATOM 655 O O . THR A 1 84 ? 21.211 -13.337 -39.279 1.00 62.38 84 THR A O 1
ATOM 658 N N . GLY A 1 85 ? 23.289 -12.502 -39.489 1.00 67.69 85 GLY A N 1
ATOM 659 C CA . GLY A 1 85 ? 23.502 -12.875 -40.897 1.00 67.69 85 GLY A CA 1
ATOM 660 C C . GLY A 1 85 ? 23.451 -11.715 -41.900 1.00 67.69 85 GLY A C 1
ATOM 661 O O . GLY A 1 85 ? 23.736 -11.929 -43.071 1.00 67.69 85 GLY A O 1
ATOM 662 N N . MET A 1 86 ? 23.127 -10.492 -41.461 1.00 68.38 86 MET A N 1
ATOM 663 C CA . MET A 1 86 ? 23.190 -9.291 -42.313 1.00 68.38 86 MET A CA 1
ATOM 664 C C . MET A 1 86 ? 24.597 -8.678 -42.381 1.00 68.38 86 MET A C 1
ATOM 666 O O . MET A 1 86 ? 24.875 -7.855 -43.248 1.00 68.38 86 MET A O 1
ATOM 670 N N . TYR A 1 87 ? 25.473 -9.064 -41.455 1.00 71.56 87 TYR A N 1
ATOM 671 C CA . TYR A 1 87 ? 26.826 -8.538 -41.334 1.00 71.56 87 TYR A CA 1
ATOM 672 C C . TYR A 1 87 ? 27.845 -9.616 -41.686 1.00 71.56 87 TYR A C 1
ATOM 674 O O . TYR A 1 87 ? 27.732 -10.754 -41.224 1.00 71.56 87 TYR A O 1
ATOM 682 N N . GLU A 1 88 ? 28.843 -9.228 -42.475 1.00 76.56 88 GLU A N 1
ATOM 683 C CA . GLU A 1 88 ? 29.935 -10.101 -42.895 1.00 76.56 88 GLU A CA 1
ATOM 684 C C . GLU A 1 88 ? 30.785 -10.572 -41.709 1.00 76.56 88 GLU A C 1
ATOM 686 O O . GLU A 1 88 ? 30.883 -9.921 -40.658 1.00 76.56 88 GLU A O 1
ATOM 691 N N . ALA A 1 89 ? 31.434 -11.724 -41.887 1.00 77.12 89 ALA A N 1
ATOM 692 C CA . ALA A 1 89 ? 32.368 -12.247 -40.900 1.00 77.12 89 ALA A CA 1
ATOM 693 C C . ALA A 1 89 ? 33.507 -11.236 -40.670 1.00 77.12 89 ALA A C 1
ATOM 695 O O . ALA A 1 89 ? 34.220 -10.876 -41.599 1.00 77.12 89 ALA A O 1
ATOM 696 N N . GLY A 1 90 ? 33.681 -10.782 -39.425 1.00 75.88 90 GLY A N 1
ATOM 697 C CA . GLY A 1 90 ? 34.715 -9.803 -39.057 1.00 75.88 90 GLY A CA 1
ATOM 698 C C . GLY A 1 90 ? 34.236 -8.352 -38.933 1.00 75.88 90 GLY A C 1
ATOM 699 O O . GLY A 1 90 ? 34.940 -7.556 -38.317 1.00 75.88 90 GLY A O 1
ATOM 700 N N . TYR A 1 91 ? 33.010 -8.026 -39.363 1.00 79.06 91 TYR A N 1
ATOM 701 C CA . TYR A 1 91 ? 32.451 -6.662 -39.318 1.00 79.06 91 TYR A CA 1
ATOM 702 C C . TYR A 1 91 ? 32.538 -5.994 -37.931 1.00 79.06 91 TYR A C 1
ATOM 704 O O . TYR A 1 91 ? 32.920 -4.834 -37.798 1.00 79.06 91 TYR A O 1
ATOM 712 N N . LEU A 1 92 ? 32.245 -6.740 -36.858 1.00 78.19 92 LEU A N 1
ATOM 713 C CA . LEU A 1 92 ? 32.335 -6.218 -35.486 1.00 78.19 92 LEU A CA 1
ATOM 714 C C . LEU A 1 92 ? 33.774 -5.959 -35.015 1.00 78.19 92 LEU A C 1
ATOM 716 O O . LEU A 1 92 ? 33.969 -5.176 -34.088 1.00 78.19 92 LEU A O 1
ATOM 720 N N . ALA A 1 93 ? 34.766 -6.651 -35.580 1.00 80.81 93 ALA A N 1
ATOM 721 C CA . ALA A 1 93 ? 36.171 -6.457 -35.233 1.00 80.81 93 ALA A CA 1
ATOM 722 C C . ALA A 1 93 ? 36.746 -5.217 -35.927 1.00 80.81 93 ALA A C 1
ATOM 724 O O . ALA A 1 93 ? 37.533 -4.505 -35.311 1.00 80.81 93 ALA A O 1
ATOM 725 N N . GLU A 1 94 ? 36.315 -4.942 -37.159 1.00 81.81 94 GLU A N 1
ATOM 726 C CA . GLU A 1 94 ? 36.644 -3.713 -37.890 1.00 81.81 94 GLU A CA 1
ATOM 727 C C . GLU A 1 94 ? 36.010 -2.493 -37.214 1.00 81.81 94 GLU A C 1
ATOM 729 O O . GLU A 1 94 ? 36.716 -1.559 -36.852 1.00 81.81 94 GLU A O 1
ATOM 734 N N . LEU A 1 95 ? 34.711 -2.550 -36.895 1.00 83.56 95 LEU A N 1
ATOM 735 C CA . LEU A 1 95 ? 33.998 -1.438 -36.251 1.00 83.56 95 LEU A CA 1
ATOM 736 C C . LEU A 1 95 ? 34.603 -1.025 -34.894 1.00 83.56 95 LEU A C 1
ATOM 738 O O . LEU A 1 95 ? 34.524 0.133 -34.496 1.00 83.56 95 LEU A O 1
ATOM 742 N N . ARG A 1 96 ? 35.189 -1.974 -34.154 1.00 84.81 96 ARG A N 1
ATOM 743 C CA . ARG A 1 96 ? 35.830 -1.697 -32.857 1.00 84.81 96 ARG A CA 1
ATOM 744 C C . ARG A 1 96 ? 37.198 -1.034 -32.981 1.00 84.81 96 ARG A C 1
ATOM 746 O O . ARG A 1 96 ? 37.632 -0.439 -32.005 1.00 84.81 96 ARG A O 1
ATOM 753 N N . GLN A 1 97 ? 37.868 -1.142 -34.127 1.00 86.00 97 GLN A N 1
ATOM 754 C CA . GLN A 1 97 ? 39.152 -0.468 -34.353 1.00 86.00 97 GLN A CA 1
ATOM 755 C C . GLN A 1 97 ? 38.978 1.048 -34.508 1.00 86.00 97 GLN A C 1
ATOM 757 O O . GLN A 1 97 ? 39.892 1.798 -34.180 1.00 86.00 97 GLN A O 1
ATOM 762 N N . ASP A 1 98 ? 37.793 1.493 -34.933 1.00 78.44 98 ASP A N 1
ATOM 763 C CA . ASP A 1 98 ? 37.473 2.910 -35.144 1.00 78.44 98 ASP A CA 1
ATOM 764 C C . ASP A 1 98 ? 37.074 3.656 -33.857 1.00 78.44 98 ASP A C 1
ATOM 766 O O . ASP A 1 98 ? 36.850 4.869 -33.890 1.00 78.44 98 ASP A O 1
ATOM 770 N N . TRP A 1 99 ? 36.983 2.965 -32.715 1.00 78.25 99 TRP A N 1
ATOM 771 C CA . TRP A 1 99 ? 36.665 3.592 -31.432 1.00 78.25 99 TRP A CA 1
ATOM 772 C C . TRP A 1 99 ? 37.922 3.708 -30.557 1.00 78.25 99 TRP A C 1
ATOM 774 O O . TRP A 1 99 ? 38.520 2.680 -30.237 1.00 78.25 99 TRP A O 1
ATOM 784 N N . PRO A 1 100 ? 38.338 4.921 -30.145 1.00 68.31 100 PRO A N 1
ATOM 785 C CA . PRO A 1 100 ? 39.420 5.072 -29.176 1.00 68.31 100 PRO A CA 1
ATOM 786 C C . PRO A 1 100 ? 38.986 4.569 -27.788 1.00 68.31 100 PRO A C 1
ATOM 788 O O . PRO A 1 100 ? 37.795 4.613 -27.469 1.00 68.31 100 PRO A O 1
ATOM 791 N N . GLU A 1 101 ? 39.958 4.084 -27.002 1.00 65.25 101 GLU A N 1
ATOM 792 C CA . GLU A 1 101 ? 39.765 3.531 -25.643 1.00 65.25 101 GLU A CA 1
ATOM 793 C C . GLU A 1 101 ? 38.983 4.447 -24.687 1.00 65.25 101 GLU A C 1
ATOM 795 O O . GLU A 1 101 ? 39.227 5.679 -24.686 1.00 65.25 101 GLU A O 1
#

Radius of gyration: 28.89 Å; chains: 1; bounding box: 52×33×93 Å

Foldseek 3Di:
DDDDDDDPPPDDDDDVDDDDDDDDDPVLVVQLVVLCVVPVVCNVPSVVSVVVVVVVVVVVVVVVVVVVVVVVVVVVVVVVVVCVPVDDPCRVVVVVVPDDD

Organism: NCBI:txid1123357

pLDDT: mean 81.05, std 15.85, range [35.38, 98.44]

Secondary structure (DSSP, 8-state):
---------------SSPP------HHHHHHHHHHHHH-GGGTT-HHHHHHHHHHHHHHHHHHHHHHHHHHHHHHHHHHHHHTTTSS-TTHHHHHHHTS--

Sequence (101 aa):
MRHLSPKSYISFAPTTKPRHALTETAEVRAALDAAARRWPEDKGRPSRLLKRLITKGRQSVETSEGSTQAVRRAALDRLSGAYTGMYEAGYLAELRQDWPE